Protein AF-A0A527XG62-F1 (afdb_monomer)

Secondary structure (DSSP, 8-state):
----------SSSS-HHHHHHHHHHHHHTT-SEEE-SSHHHHHHHHHHT-EEE--BS--GGG-TTTEEE--B--

Structure (mmCIF, N/CA/C/O backbone):
data_AF-A0A527XG62-F1
#
_entry.id   AF-A0A527XG62-F1
#
loop_
_atom_site.group_PDB
_atom_site.id
_atom_site.type_symbol
_atom_site.label_at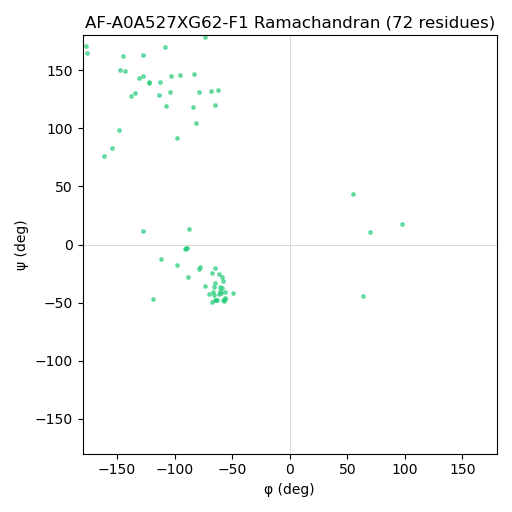om_id
_atom_site.label_alt_id
_atom_site.label_comp_id
_atom_site.label_asym_id
_atom_site.label_entity_id
_atom_site.label_seq_id
_atom_site.pdbx_PDB_ins_code
_atom_site.Cartn_x
_atom_site.Cartn_y
_atom_site.Cartn_z
_atom_site.occupancy
_atom_site.B_iso_or_equiv
_atom_site.auth_seq_id
_atom_site.auth_comp_id
_atom_site.auth_asym_id
_atom_site.auth_atom_id
_atom_site.pdbx_PDB_model_num
ATOM 1 N N . PRO A 1 1 ? -23.764 -0.847 1.251 1.00 76.44 1 PRO A N 1
ATOM 2 C CA . PRO A 1 1 ? -22.347 -1.296 1.237 1.00 76.44 1 PRO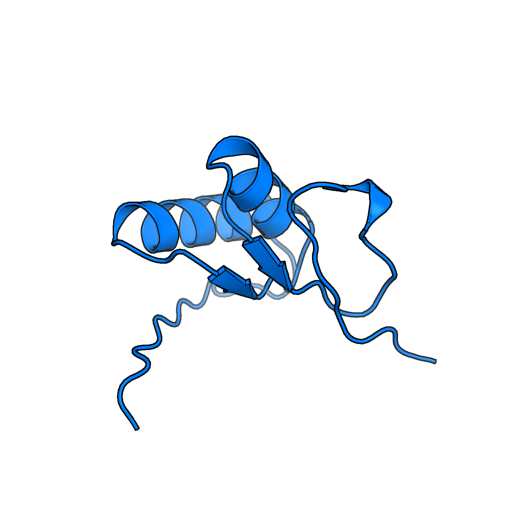 A CA 1
ATOM 3 C C . PRO A 1 1 ? -21.585 -0.788 2.475 1.00 76.44 1 PRO A C 1
ATOM 5 O O . PRO A 1 1 ? -21.709 0.390 2.800 1.00 76.44 1 PRO A O 1
ATOM 8 N N . ASN A 1 2 ? -20.833 -1.663 3.160 1.00 93.50 2 ASN A N 1
ATOM 9 C CA . ASN A 1 2 ? -20.230 -1.368 4.477 1.00 93.50 2 ASN A CA 1
ATOM 10 C C . ASN A 1 2 ? -18.753 -0.940 4.426 1.00 93.50 2 ASN A C 1
ATOM 12 O O . ASN A 1 2 ? -18.263 -0.347 5.384 1.00 93.50 2 ASN A O 1
ATOM 16 N N . VAL A 1 3 ? -18.057 -1.202 3.315 1.00 94.81 3 VAL A N 1
ATOM 17 C CA . VAL A 1 3 ? -16.643 -0.835 3.134 1.00 94.81 3 VAL A CA 1
ATOM 18 C C . VAL A 1 3 ? -16.474 0.686 3.189 1.00 94.81 3 VAL A C 1
ATOM 20 O O . VAL A 1 3 ? -17.209 1.428 2.530 1.00 94.81 3 VAL A O 1
ATOM 23 N N . LYS A 1 4 ? -15.488 1.152 3.960 1.00 94.94 4 LYS A N 1
ATOM 24 C CA . LYS A 1 4 ? -15.084 2.562 4.040 1.00 94.94 4 LYS A CA 1
ATOM 25 C C . LYS A 1 4 ? -13.807 2.770 3.235 1.00 94.94 4 LYS A C 1
ATOM 27 O O . LYS A 1 4 ? -12.968 1.884 3.168 1.00 94.94 4 LYS A O 1
ATOM 32 N N . LYS A 1 5 ? -13.682 3.937 2.605 1.00 94.38 5 LYS A N 1
ATOM 33 C CA . LYS A 1 5 ? -12.554 4.272 1.729 1.00 94.38 5 LYS A CA 1
ATOM 34 C C . LYS A 1 5 ? -11.873 5.521 2.262 1.00 94.38 5 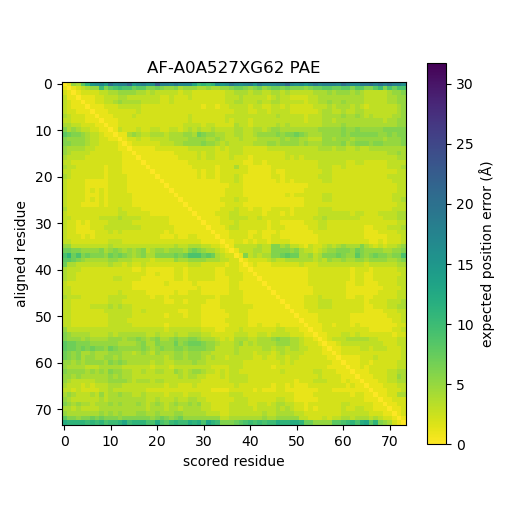LYS A C 1
ATOM 36 O O . LYS A 1 5 ? -12.563 6.460 2.661 1.00 94.38 5 LYS A O 1
ATOM 41 N N . LYS A 1 6 ? -10.545 5.536 2.229 1.00 94.75 6 LYS A N 1
ATOM 42 C CA . LYS A 1 6 ? -9.739 6.743 2.418 1.00 94.75 6 LYS A CA 1
ATOM 43 C C . LYS A 1 6 ? -9.050 7.060 1.099 1.00 94.75 6 LYS A C 1
ATOM 45 O O . LYS A 1 6 ? -8.675 6.152 0.366 1.00 94.75 6 LYS A O 1
ATOM 50 N N . VAL A 1 7 ? -8.985 8.343 0.768 1.00 94.62 7 VAL A N 1
ATOM 51 C CA . VAL A 1 7 ? -8.371 8.833 -0.467 1.00 94.62 7 VAL A CA 1
ATOM 52 C C . VAL A 1 7 ? -7.492 10.014 -0.092 1.00 94.62 7 VAL A C 1
ATOM 54 O O . VAL A 1 7 ? -7.946 10.919 0.607 1.00 94.62 7 VAL A O 1
ATOM 57 N N . ALA A 1 8 ? -6.247 9.995 -0.556 1.00 92.75 8 ALA A N 1
ATOM 58 C CA . ALA A 1 8 ? -5.289 11.075 -0.389 1.00 92.75 8 ALA A CA 1
ATOM 59 C C . ALA A 1 8 ? -4.647 11.394 -1.742 1.00 92.75 8 ALA A C 1
ATOM 61 O O . ALA A 1 8 ? -4.385 10.492 -2.536 1.00 92.75 8 ALA A O 1
ATOM 62 N N . PHE A 1 9 ? -4.387 12.675 -1.990 1.00 92.75 9 PHE A N 1
ATOM 63 C CA . PHE A 1 9 ? -3.690 13.145 -3.183 1.00 92.75 9 PHE A CA 1
ATOM 64 C C . PHE A 1 9 ? -2.346 13.737 -2.769 1.00 92.75 9 PHE A C 1
ATOM 66 O O . PHE A 1 9 ? -2.299 14.609 -1.906 1.00 92.75 9 PHE A O 1
ATOM 73 N N . ILE A 1 10 ? -1.263 13.289 -3.406 1.00 92.62 10 ILE A N 1
ATOM 74 C CA . ILE A 1 10 ? 0.100 13.768 -3.116 1.00 92.62 10 ILE A CA 1
ATOM 75 C C . ILE A 1 10 ? 0.508 14.997 -3.949 1.00 92.62 10 ILE A C 1
ATOM 77 O O . ILE A 1 10 ? 1.610 15.515 -3.789 1.00 92.62 10 ILE A O 1
ATOM 81 N N . GLY A 1 11 ? -0.356 15.453 -4.866 1.00 91.50 11 GLY A N 1
ATOM 82 C CA . GLY A 1 11 ? -0.115 16.626 -5.719 1.00 91.50 11 GLY A CA 1
ATOM 83 C C . GLY A 1 11 ? 0.966 16.443 -6.796 1.00 91.50 11 GLY A C 1
ATOM 84 O O . GLY A 1 11 ? 1.375 17.420 -7.414 1.00 91.50 11 GLY A O 1
ATOM 85 N N . SER A 1 12 ? 1.432 15.213 -7.024 1.00 89.38 12 SER A N 1
ATOM 86 C CA . SER A 1 12 ? 2.416 14.844 -8.047 1.00 89.38 12 SER A CA 1
ATOM 87 C C . SER A 1 12 ? 2.061 13.484 -8.646 1.00 89.38 12 SER A C 1
ATOM 89 O O .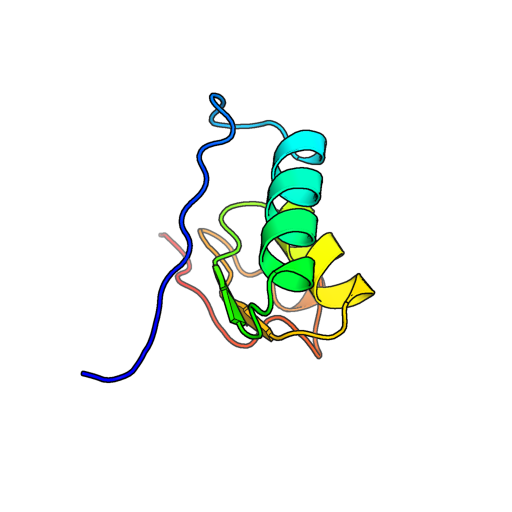 SER A 1 12 ? 1.518 12.626 -7.954 1.00 89.38 12 SER A O 1
ATOM 91 N N . PHE A 1 13 ? 2.397 13.276 -9.920 1.00 84.81 13 PHE A N 1
ATOM 92 C CA . PHE A 1 13 ? 2.288 11.969 -10.579 1.00 84.81 13 PHE A CA 1
ATOM 93 C C . PHE A 1 13 ? 3.438 11.020 -10.215 1.00 84.81 13 PHE A C 1
ATOM 95 O O . PHE A 1 13 ? 3.321 9.804 -10.385 1.00 84.81 13 PHE A O 1
ATOM 102 N N . PHE A 1 14 ? 4.570 11.555 -9.755 1.00 87.38 14 PHE A N 1
ATOM 103 C CA . PHE A 1 14 ? 5.734 10.754 -9.398 1.00 87.38 14 PHE A CA 1
ATOM 104 C C . PHE A 1 14 ? 6.503 11.406 -8.249 1.00 87.38 14 PHE A C 1
ATOM 106 O O . PHE A 1 14 ? 7.272 12.344 -8.440 1.00 87.38 14 PHE A O 1
ATOM 113 N N . ASP A 1 15 ? 6.254 10.910 -7.040 1.00 91.56 15 ASP A N 1
ATOM 114 C CA . ASP A 1 15 ? 6.967 11.287 -5.818 1.00 91.56 15 ASP A CA 1
ATOM 115 C C . ASP A 1 15 ? 6.877 10.109 -4.824 1.00 91.56 15 ASP A C 1
ATOM 117 O O . ASP A 1 15 ? 5.952 10.055 -4.007 1.00 91.56 15 ASP A O 1
ATOM 121 N N . PRO A 1 16 ? 7.757 9.092 -4.947 1.00 91.19 16 PRO A N 1
ATOM 122 C CA . PRO A 1 16 ? 7.701 7.901 -4.098 1.00 91.19 16 PRO A CA 1
ATOM 123 C C . PRO A 1 16 ? 7.768 8.195 -2.588 1.00 91.19 16 PRO A C 1
ATOM 125 O O . PRO A 1 16 ? 6.979 7.585 -1.862 1.00 91.19 16 PRO A O 1
ATOM 128 N N . PRO A 1 17 ? 8.609 9.134 -2.094 1.00 93.56 17 PRO A N 1
ATOM 129 C CA . PRO A 1 17 ? 8.605 9.522 -0.683 1.00 93.56 17 PRO A CA 1
ATOM 130 C C . PRO A 1 17 ? 7.244 10.033 -0.196 1.00 93.56 17 PRO A C 1
ATOM 132 O O . PRO A 1 17 ? 6.736 9.531 0.807 1.00 93.56 17 PRO A O 1
ATOM 135 N N . LYS A 1 18 ? 6.602 10.962 -0.924 1.00 94.75 18 LYS A N 1
ATOM 136 C CA . LYS A 1 18 ? 5.264 11.449 -0.539 1.00 94.75 18 LYS A CA 1
ATOM 137 C C . LYS A 1 18 ? 4.192 10.371 -0.637 1.00 94.75 18 LYS A C 1
ATOM 139 O O . LYS A 1 18 ? 3.283 10.334 0.189 1.00 94.75 18 LYS A O 1
ATOM 144 N N . ALA A 1 19 ? 4.281 9.489 -1.634 1.00 94.94 19 ALA A N 1
ATOM 145 C CA . ALA A 1 19 ? 3.366 8.358 -1.761 1.00 94.94 19 ALA A CA 1
ATOM 146 C C . ALA A 1 19 ? 3.459 7.424 -0.543 1.00 94.94 19 ALA A C 1
ATOM 148 O O . ALA A 1 19 ? 2.427 7.010 -0.014 1.00 94.94 19 ALA A O 1
ATOM 149 N N . LYS A 1 20 ? 4.679 7.148 -0.062 1.00 95.75 20 LYS A N 1
ATOM 150 C CA . LYS A 1 20 ? 4.921 6.353 1.148 1.00 95.75 20 LYS A CA 1
ATOM 151 C C . LYS A 1 20 ? 4.359 7.030 2.395 1.00 95.75 20 LYS A C 1
ATOM 153 O O . LYS A 1 20 ? 3.635 6.392 3.152 1.00 95.75 20 LYS A O 1
ATOM 158 N N . GLU A 1 21 ? 4.631 8.319 2.590 1.00 95.75 21 GLU A N 1
ATOM 159 C CA . GLU A 1 21 ? 4.108 9.087 3.729 1.00 95.75 21 GLU A CA 1
ATOM 160 C C . GLU A 1 21 ? 2.569 9.077 3.766 1.00 95.75 21 GLU A C 1
ATOM 162 O O . GLU A 1 21 ? 1.963 8.753 4.790 1.00 95.75 21 GLU A O 1
ATOM 167 N N . ALA A 1 22 ? 1.925 9.342 2.624 1.00 96.06 22 ALA A N 1
ATOM 168 C CA . ALA A 1 22 ? 0.469 9.310 2.504 1.00 96.06 22 ALA A CA 1
ATOM 169 C C . ALA A 1 22 ? -0.119 7.904 2.720 1.00 96.06 22 ALA A C 1
ATOM 171 O O . ALA A 1 22 ? -1.230 7.772 3.244 1.00 96.06 22 ALA A O 1
ATOM 172 N N . ALA A 1 23 ? 0.602 6.854 2.319 1.00 96.69 23 ALA A N 1
ATOM 173 C CA . ALA A 1 23 ? 0.221 5.472 2.580 1.00 96.69 23 ALA A CA 1
ATOM 174 C C . ALA A 1 23 ? 0.300 5.148 4.076 1.00 96.69 23 ALA A C 1
ATOM 176 O O . ALA A 1 23 ? -0.686 4.682 4.646 1.00 96.69 23 ALA A O 1
ATOM 177 N N . VAL A 1 24 ? 1.417 5.474 4.735 1.00 97.06 24 VAL A N 1
ATOM 178 C CA . VAL A 1 24 ? 1.600 5.280 6.182 1.00 97.06 24 VAL A CA 1
ATOM 179 C C . VAL A 1 24 ? 0.505 5.995 6.972 1.00 97.06 24 VAL A C 1
ATOM 181 O O . VAL A 1 24 ? -0.124 5.374 7.824 1.00 97.06 24 VAL A O 1
ATOM 184 N N . ALA A 1 25 ? 0.194 7.250 6.635 1.00 97.31 25 ALA A N 1
ATOM 185 C CA . ALA A 1 25 ? -0.866 8.004 7.304 1.00 97.31 25 ALA A CA 1
ATOM 186 C C . ALA A 1 25 ? -2.254 7.346 7.170 1.00 97.31 25 ALA A C 1
ATOM 188 O O . ALA A 1 25 ? -3.053 7.372 8.106 1.00 97.31 25 ALA A O 1
ATOM 189 N N . GLN A 1 26 ? -2.564 6.741 6.018 1.00 97.25 26 GLN A N 1
ATOM 190 C CA . GLN A 1 26 ? -3.822 6.013 5.830 1.00 97.25 26 GLN A CA 1
ATOM 191 C C . GLN A 1 26 ? -3.862 4.716 6.640 1.00 97.25 26 GLN A C 1
ATOM 193 O O . GLN A 1 26 ? -4.889 4.428 7.261 1.00 97.25 26 GLN A O 1
ATOM 198 N N . ILE A 1 27 ? -2.754 3.972 6.659 1.00 97.50 27 ILE A N 1
ATOM 199 C CA . ILE A 1 27 ? -2.610 2.718 7.409 1.00 97.50 27 ILE A CA 1
ATOM 200 C C . ILE A 1 27 ? -2.737 2.979 8.911 1.00 97.50 27 ILE A C 1
ATOM 202 O O . ILE A 1 27 ? -3.549 2.339 9.576 1.00 97.50 27 ILE A O 1
ATOM 206 N N . ASP A 1 28 ? -2.033 3.986 9.431 1.00 97.38 28 ASP A N 1
ATOM 207 C CA . ASP A 1 28 ? -2.109 4.390 10.842 1.00 97.38 28 ASP A CA 1
ATOM 208 C C . ASP A 1 28 ? -3.522 4.854 11.234 1.00 97.38 28 ASP A C 1
ATOM 210 O O . ASP A 1 28 ? -3.937 4.737 12.385 1.00 97.38 28 ASP A O 1
ATOM 214 N N . ALA A 1 29 ? -4.307 5.323 10.262 1.00 97.12 29 ALA A N 1
ATOM 215 C CA . ALA A 1 29 ? -5.705 5.683 10.445 1.00 97.12 29 ALA A CA 1
ATOM 216 C C . ALA A 1 29 ? -6.688 4.502 10.256 1.00 97.12 29 ALA A C 1
ATOM 218 O O . ALA A 1 29 ? -7.899 4.742 10.132 1.00 97.12 29 ALA A O 1
ATOM 219 N N . GLY A 1 30 ? -6.185 3.263 10.222 1.00 96.38 30 GLY A N 1
ATOM 220 C CA . GLY A 1 30 ? -6.954 2.016 10.252 1.00 96.38 30 GLY A CA 1
ATOM 221 C C . GLY A 1 30 ? -7.215 1.355 8.896 1.00 96.38 30 GLY A C 1
ATOM 222 O O . GLY A 1 30 ? -8.143 0.558 8.802 1.00 96.38 30 GLY A O 1
ATOM 223 N N . VAL A 1 31 ? -6.473 1.705 7.840 1.00 97.88 31 VAL A N 1
ATOM 224 C CA . VAL A 1 31 ? -6.567 1.010 6.542 1.00 97.88 31 VAL A CA 1
ATOM 225 C C . VAL A 1 31 ? -5.794 -0.312 6.590 1.00 97.88 31 VAL A C 1
ATOM 227 O O . VAL A 1 31 ? -4.633 -0.338 6.983 1.00 97.88 31 VAL A O 1
ATOM 230 N N . ASP A 1 32 ? -6.436 -1.392 6.148 1.00 97.06 32 ASP A N 1
ATOM 231 C CA . ASP A 1 32 ? -5.923 -2.771 6.125 1.00 97.06 32 ASP A CA 1
ATOM 232 C C . ASP A 1 32 ? -5.660 -3.316 4.704 1.00 97.06 32 ASP A C 1
ATOM 234 O O . ASP A 1 32 ? -4.989 -4.336 4.540 1.00 97.06 32 ASP A O 1
ATOM 238 N N . VAL A 1 33 ? -6.141 -2.618 3.670 1.00 97.19 33 VAL A N 1
ATOM 239 C CA . VAL A 1 33 ? -5.850 -2.887 2.255 1.00 97.19 33 VAL A CA 1
ATOM 240 C C . VAL A 1 33 ? -5.617 -1.569 1.523 1.00 97.19 33 VAL A C 1
ATOM 242 O O . VAL A 1 33 ? -6.464 -0.674 1.578 1.00 97.19 33 VAL A O 1
ATOM 245 N N . ILE A 1 34 ? -4.502 -1.445 0.798 1.00 97.19 34 ILE A N 1
ATOM 246 C CA . ILE A 1 34 ? -4.142 -0.207 0.095 1.00 97.19 34 ILE A CA 1
ATOM 247 C C . ILE A 1 34 ? -3.946 -0.415 -1.408 1.00 97.19 34 ILE A C 1
ATOM 249 O O . ILE A 1 34 ? -3.374 -1.402 -1.859 1.00 97.19 34 ILE A O 1
ATOM 253 N N . TYR A 1 35 ? -4.414 0.541 -2.206 1.00 96.12 35 TYR A N 1
ATOM 254 C CA . TYR A 1 35 ? -4.099 0.590 -3.630 1.00 96.12 35 TYR A CA 1
ATOM 255 C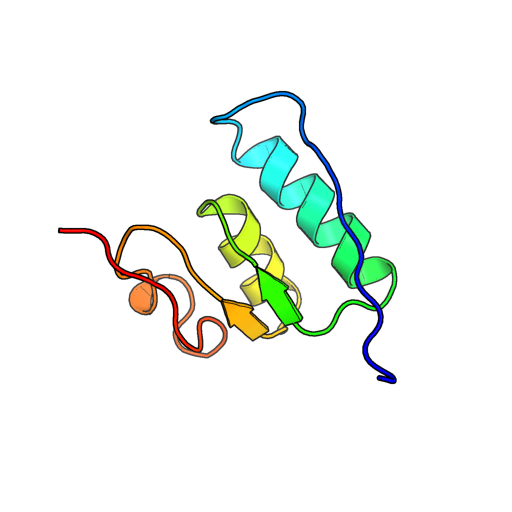 C . TYR A 1 35 ? -2.752 1.284 -3.837 1.00 96.12 35 TYR A C 1
ATOM 257 O O . TYR A 1 35 ? -2.582 2.456 -3.492 1.00 96.12 35 TYR A O 1
ATOM 265 N N . ALA A 1 36 ? -1.801 0.551 -4.400 1.00 91.81 36 ALA A N 1
ATOM 266 C CA . ALA A 1 36 ? -0.447 0.990 -4.652 1.00 91.81 36 ALA A CA 1
ATOM 267 C C . ALA A 1 36 ? -0.285 1.449 -6.101 1.00 91.81 36 ALA A C 1
ATOM 269 O O . ALA A 1 36 ? 0.065 0.686 -6.995 1.00 91.81 36 ALA A O 1
ATOM 270 N N . GLU A 1 37 ? -0.492 2.745 -6.325 1.00 84.81 37 GLU A N 1
ATOM 271 C CA . GLU A 1 37 ? -0.239 3.362 -7.631 1.00 84.81 37 GLU A CA 1
ATOM 272 C C . GLU A 1 37 ? 1.266 3.390 -7.984 1.00 84.81 37 GLU A C 1
ATOM 274 O O . GLU A 1 37 ? 1.629 3.425 -9.162 1.00 84.81 37 GLU A O 1
ATOM 279 N N . ARG A 1 38 ? 2.149 3.360 -6.969 1.00 82.19 38 ARG A N 1
ATOM 280 C CA . ARG A 1 38 ? 3.621 3.406 -7.075 1.00 82.19 38 ARG A CA 1
ATOM 281 C C . ARG A 1 38 ? 4.301 2.554 -5.997 1.00 82.19 38 ARG A C 1
ATOM 283 O O . ARG A 1 38 ? 3.728 2.300 -4.940 1.00 82.19 38 ARG A O 1
ATOM 290 N N . PHE A 1 39 ? 5.578 2.23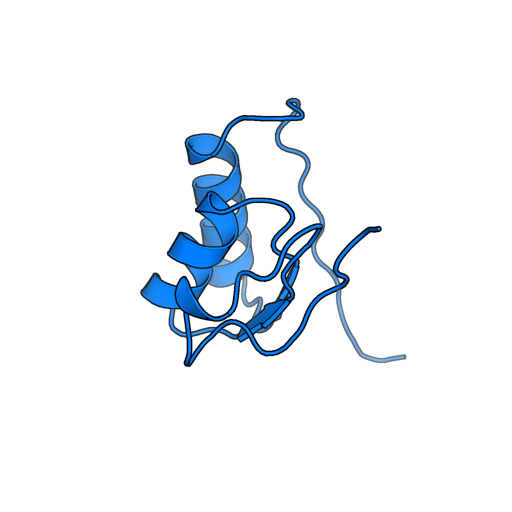8 -6.227 1.00 85.62 39 PHE A N 1
ATOM 291 C CA . PHE A 1 39 ? 6.454 1.478 -5.321 1.00 85.62 39 PHE A CA 1
ATOM 292 C C . PHE A 1 39 ? 6.463 1.970 -3.862 1.00 85.62 39 PHE A C 1
ATOM 294 O O . PHE A 1 39 ? 6.392 1.146 -2.958 1.00 85.62 39 PHE A O 1
ATOM 301 N N . GLY A 1 40 ? 6.482 3.287 -3.612 1.00 91.06 40 GLY A N 1
ATOM 302 C CA . GLY A 1 40 ? 6.514 3.818 -2.238 1.00 91.06 40 GLY A CA 1
ATOM 303 C C . GLY A 1 40 ? 5.317 3.382 -1.379 1.00 91.06 4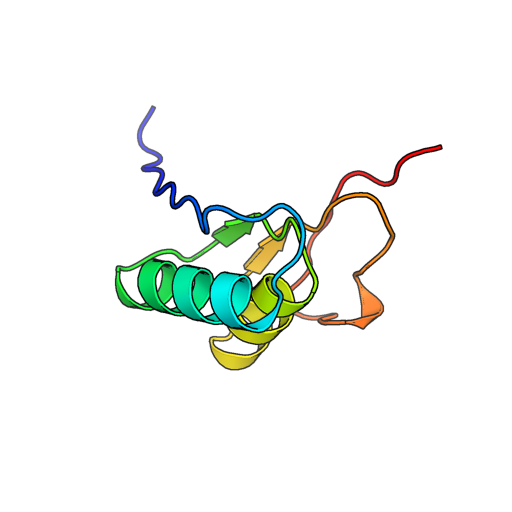0 GLY A C 1
ATOM 304 O O . GLY A 1 40 ? 5.442 3.226 -0.168 1.00 91.06 40 GLY A O 1
ATOM 305 N N . VAL A 1 41 ? 4.164 3.113 -2.002 1.00 95.38 41 VAL A N 1
ATOM 306 C CA . VAL A 1 41 ? 2.982 2.583 -1.305 1.00 95.38 41 VAL A CA 1
ATOM 307 C C . VAL A 1 41 ? 3.166 1.105 -0.945 1.00 95.38 41 VAL A C 1
ATOM 309 O O . VAL A 1 41 ? 2.733 0.682 0.125 1.00 95.38 41 VAL A O 1
ATOM 312 N N . ILE A 1 42 ? 3.839 0.328 -1.802 1.00 95.81 42 ILE A N 1
ATOM 313 C CA . ILE A 1 42 ? 4.157 -1.082 -1.534 1.00 95.81 42 ILE A CA 1
ATOM 314 C C . 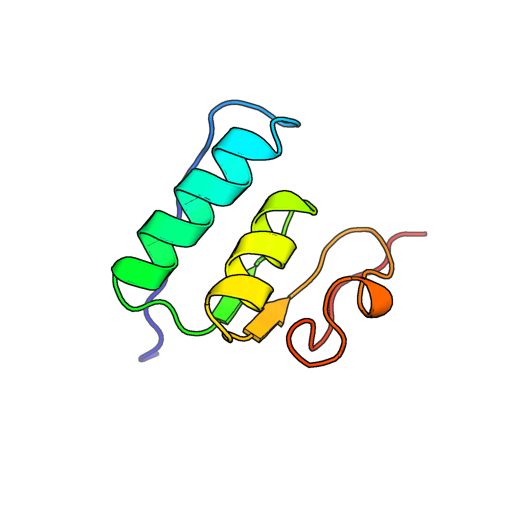ILE A 1 42 ? 5.132 -1.186 -0.364 1.00 95.81 42 ILE A C 1
ATOM 316 O O . ILE A 1 42 ? 4.897 -1.991 0.530 1.00 95.81 42 ILE A O 1
ATOM 320 N N . GLU A 1 43 ? 6.166 -0.341 -0.311 1.00 95.75 43 GLU A N 1
ATOM 321 C CA . GLU A 1 43 ? 7.078 -0.314 0.840 1.00 95.75 43 GLU A CA 1
ATOM 322 C C . GLU A 1 43 ? 6.329 -0.073 2.155 1.00 95.75 43 GLU A C 1
ATOM 324 O O . GLU A 1 43 ? 6.537 -0.804 3.121 1.00 95.75 43 GLU A O 1
ATOM 329 N N . ALA A 1 44 ? 5.421 0.911 2.189 1.00 96.75 44 ALA A N 1
ATOM 330 C CA . ALA A 1 44 ? 4.602 1.178 3.372 1.00 96.75 44 ALA A CA 1
ATOM 331 C C . ALA A 1 44 ? 3.746 -0.037 3.763 1.00 96.75 44 ALA A C 1
ATOM 333 O O . ALA A 1 44 ? 3.629 -0.361 4.945 1.00 96.75 44 ALA A O 1
ATOM 334 N N . ALA A 1 45 ? 3.158 -0.720 2.778 1.00 97.38 45 ALA A N 1
ATOM 335 C CA . ALA A 1 45 ? 2.338 -1.899 3.013 1.00 97.38 45 ALA A CA 1
ATOM 336 C C . ALA A 1 45 ? 3.158 -3.082 3.558 1.00 97.38 45 ALA A C 1
ATOM 338 O O . ALA A 1 45 ? 2.713 -3.738 4.499 1.00 97.38 45 ALA A O 1
ATOM 339 N N . VAL A 1 46 ? 4.368 -3.308 3.032 1.00 96.88 46 VAL A N 1
ATOM 340 C CA . VAL A 1 46 ? 5.300 -4.342 3.512 1.00 96.88 46 VAL A CA 1
ATOM 341 C C . VAL A 1 46 ? 5.763 -4.034 4.938 1.00 96.88 46 VAL A C 1
ATOM 343 O O . VAL A 1 46 ? 5.685 -4.898 5.812 1.00 96.88 46 VAL A O 1
ATOM 346 N N . GLU A 1 47 ? 6.179 -2.794 5.215 1.00 96.81 47 GLU A N 1
ATOM 347 C CA . GLU A 1 47 ? 6.618 -2.359 6.550 1.00 96.81 47 GLU A CA 1
ATOM 348 C C . GLU A 1 47 ? 5.512 -2.508 7.604 1.00 96.81 47 GLU A C 1
ATOM 350 O O . GLU A 1 47 ? 5.770 -2.931 8.735 1.00 96.81 47 GLU A O 1
ATOM 355 N N . LYS A 1 48 ? 4.269 -2.182 7.235 1.00 97.44 48 LYS A N 1
ATOM 356 C CA . LYS A 1 48 ? 3.103 -2.250 8.126 1.00 97.44 48 LYS A CA 1
ATOM 357 C C . LYS A 1 48 ? 2.389 -3.603 8.103 1.00 97.44 48 LYS A C 1
ATOM 359 O O . LYS A 1 48 ? 1.463 -3.794 8.887 1.00 97.44 48 LYS A O 1
ATOM 364 N N . LYS A 1 49 ? 2.832 -4.540 7.257 1.00 96.88 49 LYS A N 1
ATOM 365 C CA . LYS A 1 49 ? 2.264 -5.889 7.091 1.00 96.88 49 LYS A CA 1
ATOM 366 C C . LYS A 1 49 ? 0.766 -5.878 6.763 1.00 96.88 49 LYS A C 1
ATOM 368 O O . LYS A 1 49 ? 0.000 -6.663 7.320 1.00 96.88 49 LYS A O 1
ATOM 373 N N . ILE A 1 50 ? 0.355 -4.982 5.870 1.00 98.00 50 ILE A N 1
ATOM 374 C CA . ILE A 1 50 ? -1.006 -4.951 5.317 1.00 98.00 50 ILE A CA 1
ATOM 375 C C . ILE A 1 50 ? -1.005 -5.414 3.859 1.00 98.00 50 ILE A C 1
ATOM 377 O O . ILE A 1 50 ? 0.060 -5.559 3.257 1.00 98.00 50 ILE A O 1
ATOM 381 N N . LEU A 1 51 ? -2.185 -5.637 3.280 1.00 97.81 51 LEU A N 1
ATOM 382 C CA . LEU A 1 51 ? -2.300 -6.053 1.882 1.00 97.81 51 LEU A CA 1
ATOM 383 C C . LEU A 1 51 ? -2.240 -4.848 0.937 1.00 97.81 51 LEU A C 1
ATOM 385 O O . LEU A 1 51 ? -2.750 -3.767 1.240 1.00 97.81 51 LEU A O 1
ATOM 389 N N . ALA A 1 52 ? -1.667 -5.055 -0.243 1.00 97.38 52 ALA A N 1
ATOM 390 C CA . ALA A 1 52 ? -1.579 -4.068 -1.305 1.00 97.38 52 ALA A CA 1
ATOM 391 C C . ALA A 1 52 ? -2.123 -4.616 -2.629 1.00 97.38 52 ALA A C 1
ATOM 393 O O . ALA A 1 52 ? -1.944 -5.788 -2.965 1.00 97.38 52 ALA A O 1
ATOM 394 N N . ILE A 1 53 ? -2.754 -3.739 -3.404 1.00 96.75 53 ILE A N 1
ATOM 395 C CA . ILE A 1 53 ? -3.133 -3.987 -4.798 1.00 96.75 53 ILE A CA 1
ATOM 396 C C . ILE A 1 53 ? -2.196 -3.156 -5.675 1.00 96.75 53 ILE A C 1
ATOM 398 O O . ILE A 1 53 ? -2.1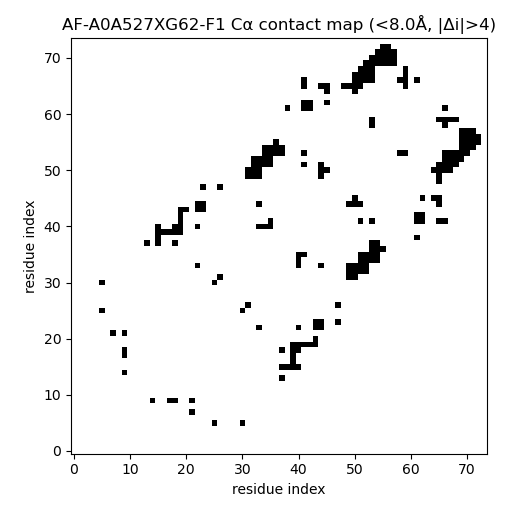86 -1.936 -5.527 1.00 96.75 53 ILE A O 1
ATOM 402 N N . SER A 1 54 ? -1.407 -3.783 -6.549 1.00 94.38 54 SER A N 1
ATOM 403 C CA . SER A 1 54 ? -0.449 -3.085 -7.423 1.00 94.38 54 SER A CA 1
ATOM 404 C C . SER A 1 54 ? -1.130 -2.334 -8.573 1.00 94.38 54 SER A C 1
ATOM 406 O O . SER A 1 54 ? -2.354 -2.370 -8.713 1.00 94.38 54 SER A O 1
ATOM 408 N N . ASN A 1 55 ? -0.340 -1.646 -9.405 1.00 92.62 55 ASN A N 1
ATOM 409 C CA . ASN A 1 55 ? -0.817 -0.971 -10.611 1.00 92.62 55 ASN A CA 1
ATOM 410 C C . ASN A 1 55 ? 0.238 -0.963 -11.733 1.00 92.62 55 ASN A C 1
ATOM 412 O O . ASN A 1 55 ? 1.436 -0.873 -11.462 1.00 92.62 55 ASN A O 1
ATOM 416 N N . MET A 1 56 ? -0.233 -0.955 -12.985 1.00 88.81 56 MET A N 1
ATOM 417 C CA . MET A 1 56 ? 0.503 -0.868 -14.260 1.00 88.81 56 MET A CA 1
ATOM 418 C C . MET A 1 56 ? 1.447 -2.027 -14.594 1.00 88.81 56 MET A C 1
ATOM 420 O O . MET A 1 56 ? 1.456 -2.472 -15.738 1.00 88.81 56 MET A O 1
ATOM 424 N N . SER A 1 57 ? 2.242 -2.508 -13.642 1.00 87.88 57 SER A N 1
ATOM 425 C CA . SER A 1 57 ? 3.232 -3.566 -13.855 1.00 87.88 57 SER A CA 1
ATOM 426 C C . SER A 1 57 ? 3.069 -4.700 -12.847 1.00 87.88 57 SER A C 1
ATOM 428 O O . SER A 1 57 ? 2.462 -4.525 -11.787 1.00 87.88 57 SER A O 1
ATOM 430 N N . ASP A 1 58 ? 3.667 -5.857 -13.144 1.00 88.56 58 ASP A N 1
ATOM 431 C CA . ASP A 1 58 ? 3.834 -6.892 -12.127 1.00 88.56 58 ASP A CA 1
ATOM 432 C C . ASP A 1 58 ? 4.775 -6.368 -11.034 1.00 88.56 58 ASP A C 1
ATOM 434 O O . ASP A 1 58 ? 5.906 -5.949 -11.291 1.00 88.56 58 ASP A O 1
ATOM 438 N N . GLN A 1 59 ? 4.250 -6.314 -9.816 1.00 90.88 59 GLN A N 1
ATOM 439 C CA . GLN A 1 59 ? 4.928 -5.804 -8.629 1.00 90.88 59 GLN A CA 1
ATOM 440 C C . GLN A 1 59 ? 4.878 -6.821 -7.483 1.00 90.88 59 GLN A C 1
ATOM 442 O O . GLN A 1 59 ? 5.228 -6.478 -6.355 1.00 90.88 59 GLN A O 1
ATOM 447 N N . ALA A 1 60 ? 4.472 -8.070 -7.751 1.00 90.31 60 ALA A N 1
ATOM 448 C CA . ALA A 1 60 ? 4.360 -9.108 -6.728 1.00 90.31 60 ALA A CA 1
ATOM 449 C C . ALA A 1 60 ? 5.703 -9.367 -6.024 1.00 90.31 60 ALA A C 1
ATOM 451 O O . ALA A 1 60 ? 5.754 -9.532 -4.808 1.00 90.31 60 ALA A O 1
ATOM 452 N N . SER A 1 61 ? 6.815 -9.309 -6.763 1.00 92.56 61 SER A N 1
ATOM 453 C CA . SER A 1 61 ? 8.165 -9.507 -6.217 1.00 92.56 61 SER A CA 1
ATOM 454 C C . SER A 1 61 ? 8.608 -8.434 -5.214 1.00 92.56 61 SER A C 1
ATOM 456 O O . SER A 1 61 ? 9.505 -8.695 -4.415 1.00 92.56 61 SER A O 1
ATOM 458 N N . LEU A 1 62 ? 7.986 -7.249 -5.220 1.00 92.25 62 LEU A N 1
ATOM 459 C CA . LEU A 1 62 ? 8.313 -6.147 -4.304 1.00 92.25 62 LEU A CA 1
ATOM 460 C C . LEU A 1 62 ? 7.721 -6.348 -2.903 1.00 92.25 62 LEU A C 1
ATOM 462 O O . LEU A 1 62 ? 8.188 -5.741 -1.943 1.00 92.25 62 LEU A O 1
ATOM 466 N N . GLY A 1 63 ? 6.708 -7.203 -2.778 1.00 92.94 63 GLY A N 1
ATOM 467 C CA . GLY A 1 63 ? 6.126 -7.585 -1.499 1.00 92.94 63 GLY A CA 1
ATOM 468 C C . GLY A 1 63 ? 5.335 -8.878 -1.648 1.00 92.94 63 GLY A C 1
ATOM 469 O O . GLY A 1 63 ? 4.113 -8.799 -1.680 1.00 92.94 63 GLY A O 1
ATOM 470 N N . PRO A 1 64 ? 5.986 -10.051 -1.735 1.00 94.19 64 PRO A N 1
ATOM 471 C CA . PRO A 1 64 ? 5.315 -11.317 -2.054 1.00 94.19 64 PRO A CA 1
ATOM 472 C C . PRO A 1 64 ? 4.193 -11.703 -1.081 1.00 94.19 64 PRO A C 1
ATOM 474 O O . PRO A 1 64 ? 3.202 -12.299 -1.490 1.00 94.19 64 PRO A O 1
ATOM 477 N N . ASP A 1 65 ? 4.323 -11.313 0.190 1.00 95.38 65 ASP A N 1
ATOM 478 C CA . ASP A 1 65 ? 3.326 -11.570 1.240 1.00 95.38 65 ASP A CA 1
ATOM 479 C C . ASP A 1 65 ? 2.280 -10.441 1.377 1.00 95.38 65 ASP A C 1
ATOM 481 O O . ASP A 1 65 ? 1.352 -10.532 2.179 1.00 95.38 65 ASP A O 1
ATOM 485 N N . THR A 1 66 ? 2.436 -9.360 0.609 1.00 96.62 66 THR A N 1
ATOM 486 C CA . THR A 1 66 ? 1.663 -8.113 0.723 1.00 96.62 66 THR A CA 1
ATOM 487 C C . THR A 1 66 ? 0.880 -7.808 -0.552 1.00 96.62 66 THR A C 1
ATOM 489 O O . THR A 1 66 ? -0.300 -7.469 -0.483 1.00 96.62 66 THR A O 1
ATOM 492 N N . VAL A 1 67 ? 1.510 -7.910 -1.722 1.00 96.69 67 VAL A N 1
ATOM 493 C CA . VAL A 1 67 ? 0.920 -7.604 -3.026 1.00 96.69 67 VAL A CA 1
ATOM 494 C C . VAL A 1 67 ? 0.102 -8.802 -3.492 1.00 96.69 67 VAL A C 1
ATOM 496 O O . VAL A 1 67 ? 0.648 -9.806 -3.937 1.00 96.69 67 VAL A O 1
ATOM 499 N N . ILE A 1 68 ? -1.222 -8.690 -3.398 1.00 96.38 68 ILE A N 1
ATOM 500 C CA . ILE A 1 68 ? -2.132 -9.814 -3.672 1.00 96.38 68 ILE A CA 1
ATOM 501 C C . ILE A 1 68 ? -2.550 -9.923 -5.142 1.00 96.38 68 ILE A C 1
ATOM 503 O O . ILE A 1 68 ? -2.885 -11.010 -5.600 1.00 96.38 68 ILE A O 1
ATOM 507 N N . THR A 1 69 ? -2.585 -8.803 -5.869 1.00 95.12 69 THR A N 1
ATOM 508 C CA . THR A 1 69 ? -2.918 -8.711 -7.303 1.00 95.12 69 THR A CA 1
ATOM 509 C C . THR A 1 69 ? -2.762 -7.261 -7.776 1.00 95.12 69 THR A C 1
ATOM 511 O O . THR A 1 69 ? -2.672 -6.349 -6.956 1.00 95.12 69 THR A O 1
ATOM 514 N N . GLY A 1 70 ? -2.832 -7.016 -9.082 1.00 93.19 70 GLY A N 1
ATOM 515 C CA . GLY A 1 70 ? -3.072 -5.691 -9.656 1.00 93.19 70 GLY A CA 1
ATOM 516 C C . GLY A 1 70 ? -3.183 -5.746 -11.180 1.00 93.19 70 GLY A C 1
ATOM 517 O O . GLY A 1 70 ? -2.843 -6.768 -11.779 1.00 93.19 70 GLY A O 1
ATOM 518 N N . PRO A 1 71 ? -3.710 -4.693 -11.826 1.00 93.38 71 PRO A N 1
ATOM 519 C CA . PRO A 1 71 ? -3.741 -4.619 -13.276 1.00 93.38 71 PRO A CA 1
ATOM 520 C C . PRO A 1 71 ? -2.324 -4.456 -13.835 1.00 93.38 71 PRO A C 1
ATOM 522 O O . PRO A 1 71 ? -1.577 -3.576 -13.406 1.00 93.38 71 PRO A O 1
ATOM 525 N N . VAL A 1 72 ? -2.000 -5.265 -14.839 1.00 91.94 72 VAL A N 1
ATOM 526 C CA . VAL A 1 72 ? -0.825 -5.099 -15.702 1.00 91.94 72 VAL A CA 1
ATOM 527 C C . VAL A 1 72 ? -1.320 -4.548 -17.036 1.00 91.94 72 VAL A C 1
ATOM 529 O O . VAL A 1 72 ? -2.334 -5.025 -17.546 1.00 91.94 72 VAL A O 1
ATOM 532 N N . TRP A 1 73 ? -0.683 -3.497 -17.548 1.00 90.56 73 TRP A N 1
ATOM 533 C CA . TRP A 1 73 ? -1.087 -2.842 -18.798 1.00 90.56 73 TRP A CA 1
ATOM 534 C C . TRP A 1 73 ? -0.267 -3.396 -19.976 1.00 90.56 73 TRP A C 1
ATOM 536 O O . TRP A 1 73 ? 0.903 -3.726 -19.784 1.00 90.56 73 TRP A O 1
ATOM 546 N N . ASP A 1 74 ? -0.891 -3.494 -21.154 1.00 80.56 74 ASP A N 1
ATOM 547 C CA . ASP A 1 74 ? -0.281 -3.881 -22.444 1.00 80.56 74 ASP A CA 1
ATOM 548 C C . ASP A 1 74 ? -0.075 -2.630 -23.316 1.00 80.56 74 ASP A C 1
ATOM 550 O O . ASP A 1 74 ? -1.051 -1.845 -23.435 1.00 80.56 74 ASP A O 1
#

pLDDT: mean 93.51, std 4.31, range [76.44, 98.0]

Mean predicted aligned error: 2.87 Å

Nearest PDB structures (foldseek):
  4p98-assembly1_A  TM=7.779E-01  e=2.248E+00  Conexibacter woesei DSM 14684
  5zkn-assembly1_A-2  TM=6.568E-01  e=1.724E+00  Fusobacterium nucleatum subsp. nucleatum ATCC 25586
  2yyt-assembly2_D  TM=6.761E-01  e=1.969E+00  Geobacillus kaustophilus HTA426
  5f7c-assembly2_B  TM=6.001E-01  e=4.983E+00  Bacteroides thetaiotaomicron VPI-5482
  5x6z-assembly2_B  TM=4.051E-01  e=3.132E+00  Rice dwarf virus (isolate O)

Solvent-accessible surface area (backbone atoms only — not comparable to full-atom values): 4472 Å² total; per-residue (Å²): 136,86,84,83,86,86,86,84,83,79,89,61,97,79,50,50,71,54,41,20,53,56,38,43,56,43,38,78,71,71,50,63,66,43,81,18,82,50,68,27,28,44,54,36,24,50,78,70,71,29,38,28,33,40,41,59,44,92,50,41,88,81,27,70,95,18,33,79,50,56,56,64,69,135

Radius of gyration: 11.66 Å; Cα contacts (8 Å, |Δi|>4): 119; chains: 1; bounding box: 31×28×33 Å

Sequence (74 aa):
PNVKKKVAFIGSFFDPPKAKEAAVAQIDAGVDVIYAERFGVIEAAVEKKILAISNMSDQASLGPDTVITGPVWD

Foldseek 3Di:
DPDDDDDDDQPDPDDLVSLLVVLLVVVVVPDQEEEDADLSNLVNCQVSVGAYDYEQDPCCVSRVSHHPYYDHDD